Protein AF-A0A973PR68-F1 (afdb_monomer)

Structure (mmCIF, N/CA/C/O backbone):
data_AF-A0A973PR68-F1
#
_entry.id   AF-A0A973PR68-F1
#
loop_
_atom_site.group_PDB
_atom_site.id
_atom_site.type_symbol
_atom_site.label_atom_id
_atom_site.label_alt_id
_atom_site.label_comp_id
_atom_site.label_asym_id
_atom_site.label_entity_id
_atom_site.label_seq_id
_atom_site.pdbx_PDB_ins_code
_atom_site.Cartn_x
_atom_site.Cartn_y
_atom_site.Cartn_z
_atom_site.occupancy
_atom_site.B_iso_or_equiv
_atom_site.auth_seq_id
_atom_site.auth_comp_id
_atom_site.auth_asym_id
_atom_site.auth_atom_id
_atom_site.pdbx_PDB_model_num
ATOM 1 N N . SER A 1 1 ? -6.519 -3.871 -6.217 1.00 92.56 1 SER A N 1
ATOM 2 C CA . SER A 1 1 ? -5.519 -4.000 -5.143 1.00 92.56 1 SER A CA 1
ATOM 3 C C . SER A 1 1 ? -4.123 -3.699 -5.675 1.00 92.56 1 SER A C 1
ATOM 5 O O . SER A 1 1 ? -3.909 -3.669 -6.885 1.00 92.56 1 SER A O 1
ATOM 7 N N . SER A 1 2 ? -3.155 -3.553 -4.780 1.00 95.56 2 SER A N 1
ATOM 8 C CA . SER A 1 2 ? -1.713 -3.559 -5.022 1.00 95.56 2 SER A CA 1
ATOM 9 C C . SER A 1 2 ? -1.252 -4.756 -5.864 1.00 95.56 2 SER A C 1
ATOM 11 O O . SER A 1 2 ? -0.431 -4.609 -6.768 1.00 95.56 2 SER A O 1
ATOM 13 N N . THR A 1 3 ? -1.832 -5.941 -5.651 1.00 95.94 3 THR A N 1
AT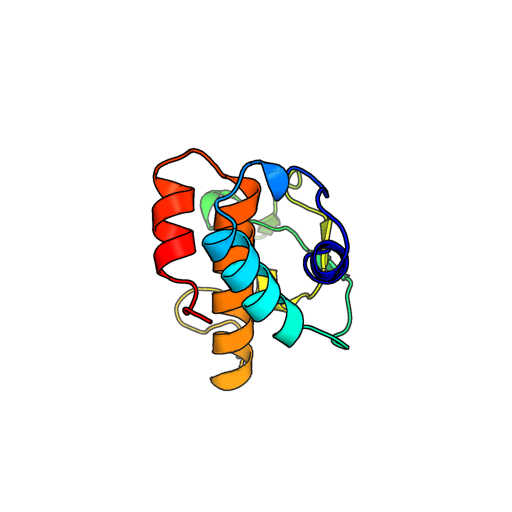OM 14 C CA . THR A 1 3 ? -1.513 -7.136 -6.446 1.00 95.94 3 THR A CA 1
ATOM 15 C C . THR A 1 3 ? -2.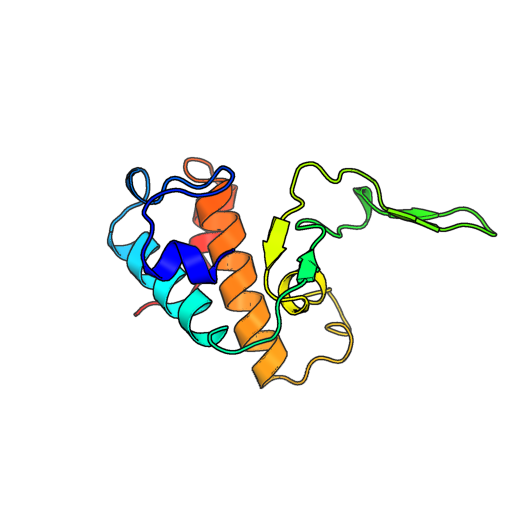040 -7.064 -7.882 1.00 95.94 3 THR A C 1
ATOM 17 O O . THR A 1 3 ? -1.440 -7.662 -8.768 1.00 95.94 3 THR A O 1
ATOM 20 N N . ASP A 1 4 ? -3.119 -6.324 -8.154 1.00 95.69 4 ASP A N 1
ATOM 21 C CA . ASP A 1 4 ? -3.606 -6.121 -9.530 1.00 95.69 4 ASP A CA 1
ATOM 22 C C . ASP A 1 4 ? -2.646 -5.222 -10.330 1.00 95.69 4 ASP A C 1
ATOM 24 O O . ASP A 1 4 ? -2.390 -5.448 -11.516 1.00 95.69 4 ASP A O 1
ATOM 28 N N . LEU A 1 5 ? -2.028 -4.246 -9.654 1.00 96.62 5 LEU A N 1
ATOM 29 C CA . LEU A 1 5 ? -1.010 -3.343 -10.210 1.00 96.62 5 LEU A CA 1
ATOM 30 C C . LEU A 1 5 ? 0.317 -4.047 -10.547 1.00 96.62 5 LEU A C 1
ATOM 32 O O . LEU A 1 5 ? 1.208 -3.451 -11.153 1.00 96.62 5 LEU A O 1
ATOM 36 N N . LEU A 1 6 ? 0.446 -5.344 -10.243 1.00 97.19 6 LEU A N 1
ATOM 37 C CA . LEU A 1 6 ? 1.515 -6.188 -10.787 1.00 97.19 6 LEU A CA 1
ATOM 38 C C . LEU A 1 6 ? 1.389 -6.400 -12.296 1.00 97.19 6 LEU A C 1
ATOM 40 O O . LEU A 1 6 ? 2.387 -6.725 -12.944 1.00 97.19 6 LEU A O 1
ATOM 44 N N . HIS A 1 7 ? 0.197 -6.195 -12.860 1.00 96.31 7 HIS A N 1
ATOM 45 C CA . HIS A 1 7 ? -0.089 -6.388 -14.282 1.00 96.31 7 HIS A CA 1
ATOM 46 C C . HIS A 1 7 ? -0.817 -5.202 -14.920 1.00 96.31 7 HIS A C 1
ATOM 48 O O . HIS A 1 7 ? -0.667 -4.992 -16.120 1.00 96.31 7 HIS A O 1
ATOM 54 N N . ALA A 1 8 ? -1.548 -4.408 -14.140 1.00 97.06 8 ALA A N 1
ATOM 55 C CA . ALA A 1 8 ? -2.157 -3.166 -14.602 1.00 97.06 8 ALA A CA 1
ATOM 56 C C . ALA A 1 8 ? -1.172 -1.986 -14.543 1.00 97.06 8 ALA A C 1
ATOM 58 O O . ALA A 1 8 ? -0.189 -2.022 -13.803 1.00 97.06 8 ALA A O 1
ATOM 59 N N . GLU A 1 9 ? -1.431 -0.941 -15.327 1.00 96.19 9 GLU A N 1
ATOM 60 C CA . GLU A 1 9 ? -0.706 0.339 -15.248 1.00 96.19 9 GLU A CA 1
ATOM 61 C C . GLU A 1 9 ? -1.444 1.365 -14.382 1.00 96.19 9 GLU A C 1
ATOM 63 O O . GLU A 1 9 ? -0.813 2.233 -13.791 1.00 96.19 9 GLU A O 1
ATOM 68 N N . THR A 1 10 ? -2.764 1.232 -14.249 1.00 96.31 10 THR A N 1
ATOM 69 C CA . THR A 1 10 ? -3.611 2.143 -13.476 1.00 96.31 10 THR A CA 1
ATOM 70 C C . THR A 1 10 ? -4.550 1.375 -12.547 1.00 96.31 10 THR A C 1
ATOM 72 O O . THR A 1 10 ? -4.890 0.215 -12.798 1.00 96.31 10 THR A O 1
ATOM 75 N N . GLY A 1 11 ? -4.978 2.015 -11.459 1.00 91.50 11 GLY A N 1
ATOM 76 C CA . GLY A 1 11 ? -5.941 1.443 -10.516 1.00 91.50 11 GLY A CA 1
ATOM 77 C C . GLY A 1 11 ? -6.234 2.377 -9.344 1.00 91.50 11 GLY A C 1
ATOM 78 O O . GLY A 1 11 ? -5.329 3.010 -8.814 1.00 91.50 11 GLY A O 1
ATOM 79 N N . THR A 1 12 ? -7.497 2.468 -8.921 1.00 83.56 12 THR A N 1
ATOM 80 C CA . THR A 1 12 ? -7.947 3.462 -7.926 1.00 83.56 12 THR A CA 1
ATOM 81 C C . THR A 1 12 ? -7.555 4.885 -8.364 1.00 83.56 12 THR A C 1
ATOM 83 O O . THR A 1 12 ? -8.134 5.384 -9.326 1.00 83.56 12 THR A O 1
ATOM 86 N N . ARG A 1 13 ? -6.566 5.519 -7.715 1.00 89.12 13 ARG A N 1
ATOM 87 C CA . ARG A 1 13 ? -5.987 6.826 -8.088 1.00 89.12 13 ARG A CA 1
ATOM 88 C C . ARG A 1 13 ? -4.534 6.722 -8.576 1.00 89.12 13 ARG A C 1
ATOM 90 O O . ARG A 1 13 ? -3.913 7.736 -8.857 1.00 89.12 13 ARG A O 1
ATOM 97 N N . ILE A 1 14 ? -3.997 5.507 -8.670 1.00 95.56 14 ILE A N 1
ATOM 98 C CA . ILE A 1 14 ? -2.623 5.246 -9.095 1.00 95.56 14 ILE A CA 1
ATOM 99 C C . ILE A 1 14 ? -2.544 5.250 -10.622 1.00 95.56 14 ILE A C 1
ATOM 101 O O . ILE A 1 14 ? -3.311 4.549 -11.292 1.00 95.56 14 ILE A O 1
ATOM 105 N N . ASP A 1 15 ? -1.552 5.971 -11.141 1.00 96.81 15 ASP A N 1
ATOM 106 C CA . ASP A 1 15 ? -1.064 5.885 -12.516 1.00 96.81 15 ASP A CA 1
ATOM 107 C C . ASP A 1 15 ? 0.443 5.588 -12.510 1.00 96.81 15 ASP A C 1
ATOM 109 O O . ASP A 1 15 ? 1.279 6.471 -12.314 1.00 96.81 15 ASP A O 1
ATOM 113 N N . LEU A 1 16 ? 0.808 4.321 -12.729 1.00 97.62 16 LEU A N 1
ATOM 114 C CA . LEU A 1 16 ? 2.209 3.900 -12.793 1.00 97.62 16 LEU A CA 1
ATOM 115 C C . LEU A 1 16 ? 2.924 4.450 -14.033 1.00 97.62 16 LEU A C 1
ATOM 117 O O . LEU A 1 16 ? 4.151 4.503 -14.037 1.00 97.62 16 LEU A O 1
ATOM 121 N N . GLY A 1 17 ? 2.189 4.866 -15.070 1.00 97.12 17 GLY A N 1
ATOM 122 C CA . GLY A 1 17 ? 2.756 5.502 -16.259 1.00 97.12 17 GLY A CA 1
ATOM 123 C C . GLY A 1 17 ? 3.327 6.895 -15.981 1.00 97.12 17 GLY A C 1
ATOM 124 O O . GLY A 1 17 ? 4.205 7.351 -16.714 1.00 97.12 17 GLY A O 1
ATOM 125 N N . ALA A 1 18 ? 2.882 7.548 -14.903 1.00 96.75 18 ALA A N 1
ATOM 126 C CA . ALA A 1 18 ? 3.410 8.832 -14.448 1.00 96.75 18 ALA A CA 1
ATOM 127 C C . ALA A 1 18 ? 4.714 8.698 -13.635 1.00 96.75 18 ALA A C 1
ATOM 129 O O . ALA A 1 18 ? 5.455 9.672 -13.478 1.00 96.75 18 ALA A O 1
ATOM 130 N N . MET A 1 19 ? 5.015 7.498 -13.127 1.00 97.62 19 MET A N 1
ATOM 131 C CA . MET A 1 19 ? 6.185 7.229 -12.291 1.00 97.62 19 MET A CA 1
ATOM 132 C C . MET A 1 19 ? 7.440 6.889 -13.123 1.00 97.62 19 MET A C 1
ATOM 134 O O . MET A 1 19 ? 7.347 6.278 -14.190 1.00 97.62 19 MET A O 1
ATOM 138 N N . PRO A 1 20 ? 8.656 7.183 -12.623 1.00 96.94 20 PRO A N 1
ATOM 139 C CA . PRO A 1 20 ? 9.902 6.692 -13.191 1.00 96.94 20 PRO A CA 1
ATOM 140 C C . PRO A 1 20 ? 9.903 5.159 -13.269 1.00 96.94 20 PRO A C 1
ATOM 142 O O . PRO A 1 20 ? 9.531 4.512 -12.284 1.00 96.94 20 PRO A O 1
ATOM 145 N N . PRO A 1 21 ? 10.404 4.551 -14.363 1.00 97.62 21 PRO A N 1
ATOM 146 C CA . PRO A 1 21 ? 10.397 3.095 -14.530 1.00 97.62 21 PRO A CA 1
ATOM 147 C C . PRO A 1 21 ? 11.053 2.327 -13.376 1.00 97.62 21 PRO A C 1
ATOM 149 O O . PRO A 1 21 ? 10.592 1.254 -12.994 1.00 97.62 21 PRO A O 1
ATOM 152 N N . GLU A 1 22 ? 12.109 2.891 -12.785 1.00 97.38 22 GLU A N 1
ATOM 153 C CA . GLU A 1 22 ? 12.758 2.317 -11.605 1.00 97.38 22 GLU A CA 1
ATOM 154 C C . GLU A 1 22 ? 11.825 2.310 -10.384 1.00 97.38 22 GLU A C 1
ATOM 156 O O . GLU A 1 22 ? 11.734 1.306 -9.680 1.00 97.38 22 GLU A O 1
ATOM 161 N N . GLY A 1 23 ? 11.094 3.404 -10.153 1.00 97.75 23 GLY A N 1
ATOM 162 C CA . GLY A 1 23 ? 10.126 3.499 -9.063 1.00 97.75 23 GLY A CA 1
ATOM 163 C C . GLY A 1 23 ? 9.005 2.474 -9.213 1.00 97.75 23 GLY A C 1
ATOM 164 O O . GLY A 1 23 ? 8.690 1.760 -8.264 1.00 97.75 23 GLY A O 1
ATOM 165 N N . VAL A 1 24 ? 8.491 2.308 -10.436 1.00 98.38 24 VAL A N 1
ATOM 166 C CA . VAL A 1 24 ? 7.498 1.271 -10.757 1.00 98.38 24 VAL A CA 1
ATOM 167 C C . VAL A 1 24 ? 8.037 -0.127 -10.459 1.00 98.38 24 VAL A C 1
ATOM 169 O O . VAL A 1 24 ? 7.332 -0.943 -9.863 1.00 98.38 24 VAL A O 1
ATOM 172 N N . ALA A 1 25 ? 9.284 -0.419 -10.842 1.00 98.50 25 ALA A N 1
ATOM 173 C CA . ALA A 1 25 ? 9.904 -1.716 -10.581 1.00 98.50 25 ALA A CA 1
ATOM 174 C C . ALA A 1 25 ? 10.002 -2.007 -9.074 1.00 98.50 25 ALA A C 1
ATOM 176 O O . ALA A 1 25 ? 9.648 -3.105 -8.641 1.00 98.50 25 ALA A O 1
ATOM 177 N N . ARG A 1 26 ? 10.403 -1.012 -8.272 1.00 98.44 26 ARG A N 1
ATOM 178 C CA . ARG A 1 26 ? 10.449 -1.110 -6.804 1.00 98.44 26 ARG A CA 1
ATOM 179 C C . ARG A 1 26 ? 9.067 -1.356 -6.201 1.00 98.44 26 ARG A C 1
ATOM 181 O O . ARG A 1 26 ? 8.912 -2.291 -5.415 1.00 98.44 26 ARG A O 1
ATOM 188 N N . CYS A 1 27 ? 8.051 -0.590 -6.607 1.00 98.44 27 CYS A N 1
ATOM 189 C CA . CYS A 1 27 ? 6.685 -0.776 -6.113 1.00 98.44 27 CYS A CA 1
ATOM 190 C C . CYS A 1 27 ? 6.143 -2.172 -6.449 1.00 98.44 27 CYS A C 1
ATOM 192 O O . CYS A 1 27 ? 5.661 -2.880 -5.564 1.00 98.44 27 CYS A O 1
ATOM 194 N N . ARG A 1 28 ? 6.309 -2.633 -7.698 1.00 98.56 28 ARG A N 1
ATOM 195 C CA . ARG A 1 28 ? 5.886 -3.985 -8.101 1.00 98.56 28 ARG A CA 1
ATOM 196 C C . ARG A 1 28 ? 6.634 -5.077 -7.338 1.00 98.56 28 ARG A C 1
ATOM 198 O O . ARG A 1 28 ? 6.015 -6.061 -6.942 1.00 98.56 28 ARG A O 1
ATOM 205 N N . ALA A 1 29 ? 7.933 -4.914 -7.090 1.00 98.62 29 ALA A N 1
ATOM 206 C CA . ALA A 1 29 ? 8.703 -5.870 -6.296 1.00 98.62 29 ALA A CA 1
ATOM 207 C C . ALA A 1 29 ? 8.212 -5.950 -4.840 1.00 98.62 29 ALA A C 1
ATOM 209 O O . ALA A 1 29 ? 8.126 -7.046 -4.281 1.00 98.62 29 ALA A O 1
ATOM 210 N N . ALA A 1 30 ? 7.839 -4.817 -4.235 1.00 98.50 30 ALA A N 1
ATOM 211 C CA . ALA A 1 30 ? 7.239 -4.788 -2.905 1.00 98.50 30 ALA A CA 1
ATOM 212 C C . ALA A 1 30 ? 5.872 -5.495 -2.881 1.00 98.50 30 ALA A C 1
ATOM 214 O O . ALA A 1 30 ? 5.666 -6.402 -2.071 1.00 98.50 30 ALA A O 1
ATOM 215 N N . TRP A 1 31 ? 4.971 -5.156 -3.807 1.00 98.31 31 TRP A N 1
ATOM 216 C CA . TRP A 1 31 ? 3.628 -5.745 -3.878 1.00 98.31 31 TRP A CA 1
ATOM 217 C C . TRP A 1 31 ? 3.629 -7.228 -4.258 1.00 98.31 31 TRP A C 1
ATOM 219 O O . TRP A 1 31 ? 2.770 -7.978 -3.798 1.00 98.31 31 TRP A O 1
ATOM 229 N N . ALA A 1 32 ? 4.619 -7.712 -5.016 1.00 98.31 32 ALA A N 1
ATOM 230 C CA . ALA A 1 32 ? 4.704 -9.130 -5.376 1.00 98.31 32 ALA A CA 1
ATOM 231 C C . ALA A 1 32 ? 4.797 -10.040 -4.137 1.00 98.31 32 ALA A C 1
ATOM 233 O O . ALA A 1 32 ? 4.311 -11.173 -4.160 1.00 98.31 32 ALA A O 1
ATOM 234 N N . ARG A 1 33 ? 5.353 -9.529 -3.028 1.00 97.88 33 ARG A N 1
ATOM 235 C CA . ARG A 1 33 ? 5.485 -10.234 -1.738 1.00 97.88 33 ARG A CA 1
ATOM 236 C C . ARG A 1 33 ? 4.144 -10.419 -1.007 1.00 97.88 33 ARG A C 1
ATOM 238 O O . ARG A 1 33 ? 4.083 -11.165 -0.026 1.00 97.88 33 ARG A O 1
ATOM 245 N N . LEU A 1 34 ? 3.078 -9.770 -1.479 1.00 97.19 34 LEU A N 1
ATOM 246 C CA . LEU A 1 34 ? 1.703 -9.944 -1.003 1.00 97.19 34 LEU A CA 1
ATOM 247 C C . LEU A 1 34 ? 0.934 -11.045 -1.755 1.00 97.19 34 LEU A C 1
ATOM 249 O O . LEU A 1 34 ? -0.160 -11.420 -1.335 1.00 97.19 34 LEU A O 1
ATOM 253 N N . SER A 1 35 ? 1.494 -11.592 -2.838 1.00 95.12 35 SER A N 1
ATOM 254 C CA . SER A 1 35 ? 0.819 -12.587 -3.680 1.00 95.12 35 SER A CA 1
ATOM 255 C C . SER A 1 35 ? 0.333 -13.797 -2.879 1.00 95.12 35 SER A C 1
ATOM 257 O O . SER A 1 35 ? 1.071 -14.380 -2.086 1.00 95.12 35 SER A O 1
ATOM 259 N N . GLY A 1 36 ? -0.918 -14.198 -3.111 1.00 94.12 36 GLY A N 1
ATOM 260 C CA . GLY A 1 36 ? -1.534 -15.349 -2.448 1.00 94.12 36 GLY A CA 1
ATOM 261 C C . GLY A 1 36 ? -2.051 -15.084 -1.029 1.00 94.12 36 GLY A C 1
ATOM 262 O O . GLY A 1 36 ? -2.659 -15.981 -0.443 1.00 94.12 36 GLY A O 1
ATOM 263 N N . ARG A 1 37 ? -1.864 -13.878 -0.472 1.00 95.31 37 ARG A N 1
ATOM 264 C CA . ARG A 1 37 ? -2.520 -13.478 0.783 1.00 95.31 37 ARG A CA 1
ATOM 265 C C . ARG A 1 37 ? -4.017 -13.255 0.557 1.00 95.31 37 ARG A C 1
ATOM 267 O O . ARG A 1 37 ? -4.460 -12.921 -0.541 1.00 95.31 37 ARG A O 1
ATOM 274 N N . ARG A 1 38 ? -4.813 -13.452 1.612 1.00 96.00 38 ARG A N 1
ATOM 275 C CA . ARG A 1 38 ? -6.251 -13.150 1.590 1.00 96.00 38 ARG A CA 1
ATOM 276 C C . ARG A 1 38 ? -6.448 -11.643 1.434 1.00 96.00 38 ARG A C 1
ATOM 278 O O . ARG A 1 38 ? -5.771 -10.875 2.109 1.00 96.00 38 ARG A O 1
ATOM 285 N N . THR A 1 39 ? -7.423 -11.255 0.619 1.00 96.75 39 THR A N 1
ATOM 286 C CA . THR A 1 39 ? -7.853 -9.864 0.477 1.00 96.75 39 THR A CA 1
ATOM 287 C C . THR A 1 39 ? -9.159 -9.592 1.226 1.00 96.75 39 THR A C 1
ATOM 289 O O . THR A 1 39 ? -9.983 -10.489 1.434 1.00 96.75 39 THR A O 1
ATOM 292 N N . CYS A 1 40 ? -9.342 -8.346 1.649 1.00 97.50 40 CYS A N 1
ATOM 293 C CA . CYS A 1 40 ? -10.564 -7.793 2.221 1.00 97.50 40 CYS A CA 1
ATOM 294 C C . CYS A 1 40 ? -10.675 -6.308 1.855 1.00 97.50 40 CYS A C 1
ATOM 296 O O . CYS A 1 40 ? -9.821 -5.775 1.155 1.00 97.50 40 CYS A O 1
ATOM 298 N N . VAL A 1 41 ? -11.733 -5.639 2.310 1.00 96.88 41 VAL A N 1
ATOM 299 C CA . VAL A 1 41 ? -11.762 -4.172 2.279 1.00 96.88 41 VAL A CA 1
ATOM 300 C C . VAL A 1 41 ? -10.768 -3.656 3.320 1.00 96.88 41 VAL A C 1
ATOM 302 O O . VAL A 1 41 ? -10.800 -4.123 4.459 1.00 96.88 41 VAL A O 1
ATOM 305 N N . VAL A 1 42 ? -9.908 -2.729 2.912 1.00 96.12 42 VAL A N 1
ATOM 306 C CA . VAL A 1 42 ? -9.000 -1.960 3.772 1.00 96.12 42 VAL A CA 1
ATOM 307 C C . VAL A 1 42 ? -9.454 -0.501 3.823 1.00 96.12 42 VAL A C 1
ATOM 309 O O . VAL A 1 42 ? -10.089 -0.019 2.881 1.00 96.12 42 VAL A O 1
ATOM 312 N N . HIS A 1 43 ? -9.148 0.191 4.917 1.00 95.62 43 HIS A N 1
ATOM 313 C CA . HIS A 1 43 ? -9.351 1.629 5.058 1.00 95.62 43 HIS A CA 1
ATOM 314 C C . HIS A 1 43 ? -8.406 2.409 4.147 1.00 95.62 43 HIS A C 1
ATOM 316 O O . HIS A 1 43 ? -8.844 3.333 3.473 1.00 95.62 43 HIS A O 1
ATOM 322 N N . GLY A 1 44 ? -7.125 2.025 4.117 1.00 93.19 44 GLY A N 1
ATOM 323 C CA . GLY A 1 44 ? -6.092 2.643 3.280 1.00 93.19 44 GLY A CA 1
ATOM 324 C C . GLY A 1 44 ? -5.349 3.819 3.925 1.00 93.19 44 GLY A C 1
ATOM 325 O O . GLY A 1 44 ? -4.295 4.194 3.426 1.00 93.19 44 GLY A O 1
ATOM 326 N N . ASP A 1 45 ? -5.853 4.350 5.043 1.00 92.25 45 ASP A N 1
ATOM 327 C CA . ASP A 1 45 ? -5.206 5.417 5.835 1.00 92.25 45 ASP A CA 1
ATOM 328 C C . ASP A 1 45 ? -5.682 5.449 7.314 1.00 92.25 45 ASP A C 1
ATOM 330 O O . ASP A 1 45 ? -6.328 6.404 7.766 1.00 92.25 45 ASP A O 1
ATOM 334 N N . PRO A 1 46 ? -5.457 4.378 8.101 1.00 91.44 46 PRO A N 1
ATOM 335 C CA . PRO A 1 46 ? -5.901 4.306 9.494 1.00 91.44 46 PRO A CA 1
ATOM 336 C C . PRO A 1 46 ? -4.974 5.093 10.445 1.00 91.44 46 PRO A C 1
ATOM 338 O O . PRO A 1 46 ? -4.344 4.530 11.343 1.00 91.44 46 PRO A O 1
ATOM 341 N N . ASN A 1 47 ? -4.887 6.414 10.272 1.00 89.69 47 ASN A N 1
ATOM 342 C CA . ASN A 1 47 ? -4.091 7.302 11.125 1.00 89.69 47 ASN A CA 1
ATOM 343 C C . ASN A 1 47 ? -4.916 7.909 12.290 1.00 89.69 47 ASN A C 1
ATOM 345 O O . ASN A 1 47 ? -6.149 7.930 12.242 1.00 89.69 47 ASN A O 1
ATOM 349 N N . PRO A 1 48 ? -4.275 8.459 13.346 1.00 91.56 48 PRO A N 1
ATOM 350 C CA . PRO A 1 48 ? -4.991 9.029 14.494 1.00 91.56 48 PRO A CA 1
ATOM 351 C C . PRO A 1 48 ? -5.988 10.151 14.159 1.00 91.56 48 PRO A C 1
ATOM 353 O O . PRO A 1 48 ? -6.944 10.350 14.904 1.00 91.56 48 PRO A O 1
ATOM 356 N N . GLY A 1 49 ? -5.795 10.888 13.061 1.00 93.88 49 GLY A N 1
ATOM 357 C CA . GLY A 1 49 ? -6.733 11.911 12.583 1.00 93.88 49 GLY A CA 1
ATOM 358 C C . GLY A 1 49 ? -8.053 11.333 12.060 1.00 93.88 49 GLY A C 1
ATOM 359 O O . GLY A 1 49 ? -9.098 11.990 12.168 1.00 93.88 49 GLY A O 1
ATOM 360 N N . ASN A 1 50 ? -8.015 10.086 11.589 1.00 96.00 50 ASN A N 1
ATOM 361 C CA . ASN A 1 50 ? -9.161 9.338 11.073 1.00 96.00 50 ASN A CA 1
ATOM 362 C C . ASN A 1 50 ? -9.866 8.505 12.153 1.00 96.00 50 ASN A C 1
ATOM 364 O O . ASN A 1 50 ? -10.959 7.987 11.929 1.00 96.00 50 ASN A O 1
ATOM 368 N N . VAL A 1 51 ? -9.314 8.447 13.369 1.00 94.75 51 VAL A N 1
ATOM 369 C CA . VAL A 1 51 ? -9.933 7.779 14.519 1.00 94.75 51 VAL A CA 1
ATOM 370 C C . VAL A 1 51 ? -10.575 8.809 15.449 1.00 94.75 51 VAL A C 1
ATOM 372 O O . VAL A 1 51 ? -9.915 9.677 16.018 1.00 94.75 51 VAL A O 1
ATOM 375 N N . ARG A 1 52 ? -11.890 8.707 15.652 1.00 96.44 52 ARG A N 1
ATOM 376 C CA . ARG A 1 52 ? -12.646 9.542 16.597 1.00 96.44 52 ARG A CA 1
ATOM 377 C C . ARG A 1 52 ? -13.019 8.721 17.815 1.00 96.44 52 ARG A C 1
ATOM 379 O O . ARG A 1 52 ? -13.633 7.669 17.684 1.00 96.44 52 ARG A O 1
ATOM 386 N N . MET A 1 53 ? -12.654 9.214 18.993 1.00 96.44 53 MET A N 1
ATOM 387 C CA . MET A 1 53 ? -12.883 8.522 20.258 1.00 96.44 53 MET A CA 1
ATOM 388 C C . MET A 1 53 ? -13.680 9.409 21.215 1.00 96.44 53 MET A C 1
ATOM 390 O O . MET A 1 53 ? -13.333 10.572 21.430 1.00 96.44 53 MET A O 1
ATOM 394 N N . THR A 1 54 ? -14.724 8.846 21.814 1.00 95.19 54 THR A N 1
ATOM 395 C CA . THR A 1 54 ? -15.355 9.344 23.045 1.00 95.19 54 THR A CA 1
ATOM 396 C C . THR A 1 54 ? -15.022 8.385 24.192 1.00 95.19 54 THR A C 1
ATOM 398 O O . THR A 1 54 ? -14.263 7.432 24.018 1.00 95.19 54 THR A O 1
ATOM 401 N N . GLY A 1 55 ? -15.571 8.618 25.390 1.00 95.88 55 GLY A N 1
ATOM 402 C CA . GLY A 1 55 ? -15.378 7.698 26.519 1.00 95.88 55 GLY A CA 1
ATOM 403 C C . GLY A 1 55 ? -15.996 6.308 26.310 1.00 95.88 55 GLY A C 1
ATOM 404 O O . GLY A 1 55 ? -15.622 5.370 27.007 1.00 95.88 55 GLY A O 1
ATOM 405 N N . ASP A 1 56 ? -16.932 6.176 25.371 1.00 96.25 56 ASP A N 1
ATOM 406 C CA . ASP A 1 56 ? -17.762 4.990 25.156 1.00 96.25 56 ASP A CA 1
ATOM 407 C C . ASP A 1 56 ? -17.828 4.519 23.693 1.00 96.25 56 ASP A C 1
ATOM 409 O O . ASP A 1 56 ? -18.368 3.445 23.425 1.00 96.25 56 ASP A O 1
ATOM 413 N N . GLN A 1 57 ? -17.293 5.289 22.741 1.00 96.56 57 GLN A N 1
ATOM 414 C CA . GLN A 1 57 ? -17.398 5.000 21.311 1.00 96.56 57 GLN A CA 1
ATOM 415 C C . GLN A 1 57 ? -16.086 5.265 20.576 1.00 96.56 57 GLN A C 1
ATOM 417 O O . GLN A 1 57 ? -15.323 6.172 20.908 1.00 96.56 57 GLN A O 1
ATOM 422 N N . VAL A 1 58 ? -15.861 4.474 19.529 1.00 96.00 58 VAL A N 1
ATOM 423 C CA . VAL A 1 58 ? -14.783 4.665 18.558 1.00 96.00 58 VAL A CA 1
ATOM 424 C C . VAL A 1 58 ? -15.398 4.630 17.164 1.00 96.00 58 VAL A C 1
ATOM 426 O O . VAL A 1 58 ? -16.188 3.736 16.861 1.00 96.00 58 VAL A O 1
ATOM 429 N N . ALA A 1 59 ? -15.040 5.596 16.325 1.00 95.75 59 ALA A N 1
ATOM 430 C CA . ALA A 1 59 ? -15.441 5.658 14.928 1.00 95.75 59 ALA A CA 1
ATOM 431 C C . ALA A 1 59 ? -14.219 5.868 14.033 1.00 95.75 59 ALA A C 1
ATOM 433 O O . ALA A 1 59 ? -13.321 6.640 14.372 1.00 95.75 59 ALA A O 1
ATOM 434 N N . LEU A 1 60 ? -14.223 5.196 12.885 1.00 96.00 60 LEU A N 1
ATOM 435 C CA . LEU A 1 60 ? -13.255 5.381 11.812 1.00 96.00 60 LEU A CA 1
ATOM 436 C C . LEU A 1 60 ? -13.934 6.178 10.693 1.00 96.00 60 LEU A C 1
ATOM 438 O O . LEU A 1 60 ? -15.025 5.808 10.243 1.00 96.00 60 LEU A O 1
ATOM 442 N N . ILE A 1 61 ? -13.332 7.297 10.310 1.00 97.44 61 ILE A N 1
ATOM 443 C CA . ILE A 1 61 ? -13.836 8.221 9.287 1.00 97.44 61 ILE A CA 1
ATOM 444 C C . ILE A 1 61 ? -12.863 8.283 8.111 1.00 97.44 61 ILE A C 1
ATOM 446 O O . ILE A 1 61 ? -11.743 7.821 8.243 1.00 97.44 61 ILE A O 1
ATOM 450 N N . ASP A 1 62 ? -13.278 8.944 7.029 1.00 96.50 62 ASP A N 1
ATOM 451 C CA . ASP A 1 62 ? -12.438 9.196 5.848 1.00 96.50 62 ASP A CA 1
ATOM 452 C C . ASP A 1 62 ? -12.120 7.937 5.024 1.00 96.50 62 ASP A C 1
ATOM 454 O O . ASP A 1 62 ? -10.985 7.521 4.835 1.00 96.50 62 ASP A O 1
ATOM 458 N N . TRP A 1 63 ? -13.186 7.297 4.537 1.00 95.50 63 TRP A N 1
ATOM 459 C CA . TRP A 1 63 ? -13.124 6.051 3.764 1.00 95.50 63 TRP A CA 1
ATOM 460 C C . TRP A 1 63 ? -12.868 6.264 2.260 1.00 95.50 63 TRP A C 1
ATOM 462 O O . TRP A 1 63 ? -13.115 5.354 1.466 1.00 95.50 63 TRP A O 1
ATOM 472 N N . ASP A 1 64 ? -12.449 7.448 1.822 1.00 93.12 64 ASP A N 1
ATOM 473 C CA . ASP A 1 64 ? -12.233 7.739 0.398 1.00 93.12 64 ASP A CA 1
ATOM 474 C C . ASP A 1 64 ? -10.980 7.049 -0.180 1.00 93.12 64 ASP A C 1
ATOM 476 O O . ASP A 1 64 ? -10.928 6.791 -1.384 1.00 93.12 64 ASP A O 1
ATOM 480 N N . GLU A 1 65 ? -10.046 6.640 0.682 1.00 92.38 65 GLU A N 1
ATOM 481 C CA . GLU A 1 65 ? -8.890 5.789 0.357 1.00 92.38 65 GLU A CA 1
ATOM 482 C C . GLU A 1 65 ? -9.194 4.282 0.340 1.00 92.38 65 GLU A C 1
ATOM 484 O O . GLU A 1 65 ? -8.338 3.454 -0.008 1.00 92.38 65 GLU A O 1
ATOM 489 N N . SER A 1 66 ? -10.416 3.895 0.708 1.00 94.56 66 SER A N 1
ATOM 490 C CA . SER A 1 66 ? -10.755 2.489 0.903 1.00 94.56 66 SER A CA 1
ATOM 491 C C . SER A 1 66 ? -10.792 1.698 -0.403 1.00 94.56 66 SER A C 1
ATOM 493 O O . SER A 1 66 ? -11.270 2.149 -1.446 1.00 94.56 66 SER A O 1
ATOM 495 N N . HIS A 1 67 ? -10.278 0.471 -0.355 1.00 94.75 67 HIS A N 1
ATOM 496 C CA . HIS A 1 67 ? -10.223 -0.424 -1.509 1.00 94.75 67 HIS A CA 1
ATOM 497 C C . HIS A 1 67 ? -10.097 -1.886 -1.066 1.00 94.75 67 HIS A C 1
ATOM 499 O O . HIS A 1 67 ? -9.997 -2.189 0.120 1.00 94.75 67 HIS A O 1
ATOM 505 N N . VAL A 1 68 ? -10.153 -2.826 -2.015 1.00 96.00 68 VAL A N 1
ATOM 506 C CA . VAL A 1 68 ? -9.901 -4.246 -1.728 1.00 96.00 68 VAL A CA 1
ATOM 507 C C . VAL A 1 68 ? -8.405 -4.522 -1.826 1.00 96.00 68 VAL A C 1
ATOM 509 O O . VAL A 1 68 ? -7.827 -4.326 -2.898 1.00 96.00 68 VAL A O 1
ATOM 512 N N . ASP A 1 69 ? -7.803 -5.004 -0.737 1.00 96.38 69 ASP A N 1
ATOM 513 C CA . ASP A 1 69 ? -6.387 -5.381 -0.650 1.00 96.38 69 ASP A CA 1
ATOM 514 C C . ASP A 1 69 ? -6.094 -6.326 0.532 1.00 96.38 69 ASP A C 1
ATOM 516 O O . ASP A 1 69 ? -7.007 -6.853 1.166 1.00 96.38 69 ASP A O 1
ATOM 520 N N . VAL A 1 70 ? -4.819 -6.598 0.810 1.00 96.75 70 VAL A N 1
ATOM 521 C CA . VAL A 1 70 ? -4.367 -7.385 1.961 1.00 96.75 70 VAL A CA 1
ATOM 522 C C . VAL A 1 70 ? -4.553 -6.585 3.261 1.00 96.75 70 VAL A C 1
ATOM 524 O O . VAL A 1 70 ? -4.076 -5.453 3.334 1.00 96.75 70 VAL A O 1
ATOM 527 N N . PRO A 1 71 ? -5.162 -7.171 4.317 1.00 95.88 71 PRO A N 1
ATOM 528 C CA . PRO A 1 71 ? -5.436 -6.474 5.581 1.00 95.88 71 PRO A CA 1
ATOM 529 C C . PRO A 1 71 ? -4.186 -5.912 6.257 1.00 95.88 71 PRO A C 1
ATOM 531 O O . PRO A 1 71 ? -4.265 -4.912 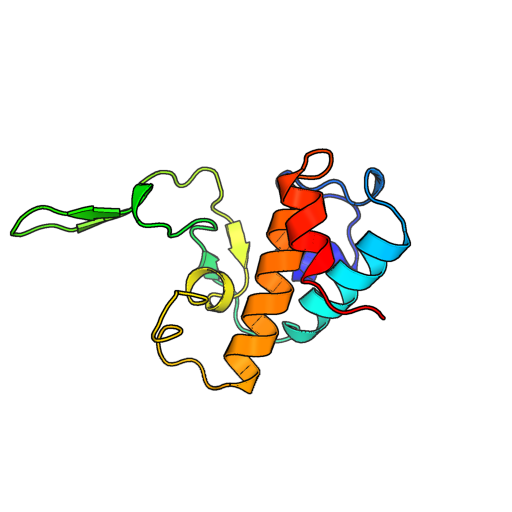6.959 1.00 95.88 71 PRO A O 1
ATOM 534 N N . ASP A 1 72 ? -3.030 -6.538 6.035 1.00 95.38 72 ASP A N 1
ATOM 535 C CA . ASP A 1 72 ? -1.759 -6.128 6.624 1.00 95.38 72 ASP A CA 1
ATOM 536 C C . ASP A 1 72 ? -1.405 -4.665 6.324 1.00 95.38 72 ASP A C 1
ATOM 538 O O . ASP A 1 72 ? -0.707 -4.053 7.125 1.00 95.38 72 ASP A O 1
ATOM 542 N N . LEU A 1 73 ? -1.899 -4.098 5.214 1.00 94.69 73 LEU A N 1
ATOM 543 C CA . LEU A 1 73 ? -1.677 -2.694 4.853 1.00 94.69 73 LEU A CA 1
ATOM 544 C C . LEU A 1 73 ? -2.302 -1.711 5.859 1.00 94.69 73 LEU A C 1
ATOM 546 O O . LEU A 1 73 ? -1.705 -0.671 6.110 1.00 94.69 73 LEU A O 1
ATOM 550 N N . ASP A 1 74 ? -3.423 -2.060 6.499 1.00 94.88 74 ASP A N 1
ATOM 551 C CA . ASP A 1 74 ? -4.012 -1.263 7.592 1.00 94.88 74 ASP A CA 1
ATOM 552 C C . ASP A 1 74 ? -3.360 -1.552 8.958 1.00 94.88 74 ASP A C 1
ATOM 554 O O . ASP A 1 74 ? -3.625 -0.871 9.950 1.00 94.88 74 ASP A O 1
ATOM 558 N N . LEU A 1 75 ? -2.536 -2.599 9.040 1.00 92.94 75 LEU A N 1
ATOM 559 C CA . LEU A 1 75 ? -1.965 -3.112 10.287 1.00 92.94 75 LEU A CA 1
ATOM 560 C C . LEU A 1 75 ? -0.484 -2.754 10.468 1.00 92.94 75 LEU A C 1
ATOM 562 O O . LEU A 1 75 ? 0.095 -3.088 11.504 1.00 92.94 75 LEU A O 1
ATOM 566 N N . VAL A 1 76 ? 0.120 -2.026 9.518 1.00 90.94 76 VAL A N 1
ATOM 567 C CA . VAL A 1 76 ? 1.451 -1.399 9.659 1.00 90.94 76 VAL A 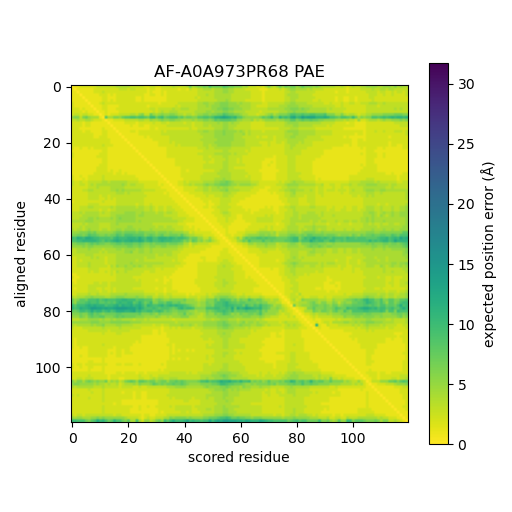CA 1
ATOM 568 C C . VAL A 1 76 ? 1.369 -0.187 10.595 1.00 90.94 76 VAL A C 1
ATOM 570 O O . VAL A 1 76 ? 1.658 0.951 10.234 1.00 90.94 76 VAL A O 1
ATOM 573 N N . LEU A 1 77 ? 0.916 -0.428 11.820 1.00 82.81 77 LEU A N 1
ATOM 574 C CA . LEU A 1 77 ? 0.734 0.597 12.835 1.00 82.81 77 LEU A CA 1
ATOM 575 C C . LEU A 1 77 ? 2.043 0.840 13.597 1.00 82.81 77 LEU A C 1
ATOM 577 O O . LEU A 1 77 ? 2.836 -0.093 13.7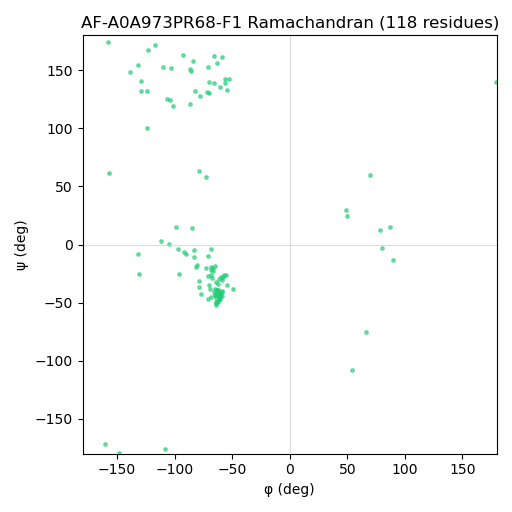80 1.00 82.81 77 LEU A O 1
ATOM 581 N N . PRO A 1 78 ? 2.272 2.070 14.087 1.00 77.50 78 PRO A N 1
ATOM 582 C CA . PRO A 1 78 ? 3.413 2.358 14.944 1.00 77.50 78 PRO A CA 1
ATOM 583 C C . PRO A 1 78 ? 3.400 1.503 16.221 1.00 77.50 78 PRO A C 1
ATOM 585 O O . PRO A 1 78 ? 2.380 0.949 16.634 1.00 77.50 78 PRO A O 1
ATOM 588 N N . ASP A 1 79 ? 4.566 1.422 16.857 1.00 79.88 79 ASP A N 1
ATOM 589 C CA . ASP A 1 79 ? 4.827 0.732 18.123 1.00 79.88 79 ASP A CA 1
ATOM 590 C C . ASP A 1 79 ? 4.677 -0.794 18.080 1.00 79.88 79 ASP A C 1
ATOM 592 O O . ASP A 1 79 ? 5.675 -1.513 18.104 1.00 79.88 79 ASP A O 1
ATOM 596 N N . ASN A 1 80 ? 3.446 -1.308 18.054 1.00 79.12 80 ASN A N 1
ATOM 597 C CA . ASN A 1 80 ? 3.185 -2.737 18.227 1.00 79.12 80 ASN A CA 1
ATOM 598 C C . ASN A 1 80 ? 3.000 -3.506 16.913 1.00 79.12 80 ASN A C 1
ATOM 600 O O . ASN A 1 80 ? 2.815 -4.724 16.974 1.00 79.12 80 ASN A O 1
ATOM 604 N N . ALA A 1 81 ? 3.016 -2.824 15.759 1.00 82.94 81 ALA A N 1
ATOM 605 C CA . ALA A 1 81 ? 2.800 -3.411 14.434 1.00 82.94 81 ALA A CA 1
ATOM 606 C C . ALA A 1 81 ? 1.559 -4.322 14.366 1.00 82.94 81 ALA A C 1
ATOM 608 O O . ALA A 1 81 ? 1.575 -5.342 13.680 1.00 82.94 81 ALA A O 1
ATOM 609 N N . ALA A 1 82 ? 0.532 -4.035 15.177 1.00 87.75 82 ALA A N 1
ATOM 610 C CA . ALA A 1 82 ? -0.645 -4.885 15.370 1.00 87.75 82 ALA A CA 1
ATOM 611 C C . ALA A 1 82 ? -0.336 -6.374 15.672 1.00 87.75 82 ALA A C 1
ATOM 613 O O . ALA A 1 82 ? -1.162 -7.252 15.424 1.00 87.75 82 ALA A O 1
ATOM 614 N N . GLY A 1 83 ? 0.846 -6.677 16.219 1.00 90.06 83 GLY A N 1
ATOM 615 C CA . GLY A 1 83 ? 1.298 -8.043 16.488 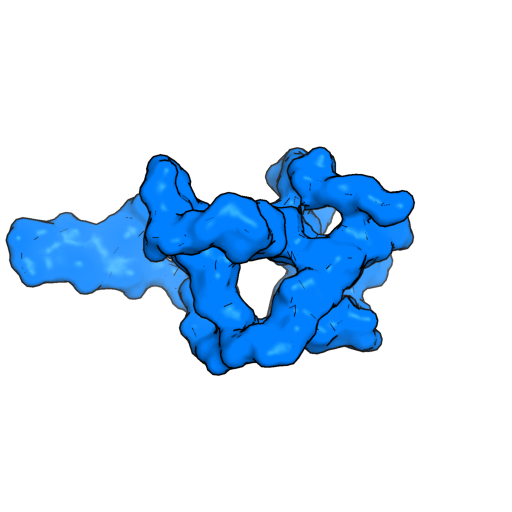1.00 90.06 83 GLY A CA 1
ATOM 616 C C . GLY A 1 83 ? 1.814 -8.814 15.267 1.00 90.06 83 GLY A C 1
ATOM 617 O O . GLY A 1 83 ? 1.992 -10.029 15.369 1.00 90.06 83 GLY A O 1
ATOM 618 N N . LEU A 1 84 ? 2.066 -8.149 14.134 1.00 92.50 84 LEU A N 1
ATOM 619 C CA . LEU A 1 84 ? 2.748 -8.748 12.986 1.00 92.50 84 LEU A CA 1
ATOM 620 C C . LEU A 1 84 ? 4.162 -9.197 13.382 1.00 92.50 84 LEU A C 1
ATOM 622 O O . LEU A 1 84 ? 4.908 -8.464 14.035 1.00 92.50 84 LEU A O 1
ATOM 626 N N . ASP A 1 85 ? 4.557 -10.400 12.958 1.00 93.94 85 ASP A N 1
ATOM 627 C CA . ASP A 1 85 ? 5.950 -10.825 13.090 1.00 93.94 85 ASP A CA 1
ATOM 628 C C . ASP A 1 85 ? 6.875 -9.959 12.216 1.00 93.94 85 ASP A C 1
ATOM 630 O O . ASP A 1 85 ? 6.434 -9.284 11.286 1.00 93.94 85 ASP A O 1
ATOM 634 N N . GLY A 1 86 ? 8.182 -9.979 12.496 1.00 91.94 86 GLY A N 1
ATOM 635 C CA . GLY A 1 86 ? 9.133 -9.101 11.810 1.00 91.94 86 GLY A CA 1
ATOM 636 C C . GLY A 1 86 ? 9.171 -9.271 10.286 1.00 91.94 86 GLY A C 1
ATOM 637 O O . GLY A 1 86 ? 9.410 -8.297 9.577 1.00 91.94 86 GLY A O 1
ATOM 638 N N . GLY A 1 87 ? 8.910 -10.474 9.766 1.00 94.81 87 GLY A N 1
ATOM 639 C CA . GLY A 1 87 ? 8.864 -10.722 8.326 1.00 94.81 87 GLY A CA 1
ATOM 640 C C . GLY A 1 87 ? 7.569 -10.216 7.694 1.00 94.81 87 GLY A C 1
ATOM 641 O O . GLY A 1 87 ? 7.601 -9.597 6.629 1.00 94.81 87 GLY A O 1
ATOM 642 N N . ALA A 1 88 ? 6.433 -10.448 8.352 1.00 94.31 88 ALA A N 1
ATOM 643 C CA . ALA A 1 88 ? 5.134 -9.943 7.926 1.00 94.31 88 ALA A CA 1
ATOM 644 C C . ALA A 1 88 ? 5.087 -8.410 7.965 1.00 94.31 88 ALA A C 1
ATOM 646 O O . ALA A 1 88 ? 4.687 -7.795 6.977 1.00 94.31 88 ALA A O 1
ATOM 647 N N . HIS A 1 89 ? 5.577 -7.807 9.049 1.00 95.00 89 HIS A N 1
ATOM 648 C CA . HIS A 1 89 ? 5.679 -6.360 9.202 1.00 95.00 89 HIS A CA 1
ATOM 649 C C . HIS A 1 89 ? 6.581 -5.740 8.131 1.00 95.00 89 HIS A C 1
ATOM 651 O O . HIS A 1 89 ? 6.197 -4.762 7.502 1.00 95.00 89 HIS A O 1
ATOM 657 N N . ASP A 1 90 ? 7.745 -6.337 7.852 1.00 95.62 90 ASP A N 1
ATOM 658 C CA . ASP A 1 90 ? 8.638 -5.856 6.795 1.00 95.62 90 ASP A CA 1
ATOM 659 C C . ASP A 1 90 ? 7.983 -5.870 5.405 1.00 95.62 90 ASP A C 1
ATOM 661 O O . ASP A 1 90 ? 8.129 -4.926 4.628 1.00 95.62 90 ASP A O 1
ATOM 665 N N . ILE A 1 91 ? 7.263 -6.946 5.075 1.00 97.19 91 ILE A N 1
ATOM 666 C CA . ILE A 1 91 ? 6.539 -7.054 3.803 1.00 97.19 91 ILE A CA 1
ATOM 667 C C . ILE A 1 91 ? 5.463 -5.973 3.717 1.00 97.19 91 ILE A C 1
ATOM 669 O O . ILE A 1 91 ? 5.394 -5.264 2.712 1.00 97.19 91 ILE A O 1
ATOM 673 N N . ALA A 1 92 ? 4.651 -5.845 4.764 1.00 96.31 92 ALA A N 1
ATOM 674 C CA . ALA A 1 92 ? 3.543 -4.908 4.806 1.00 96.31 92 ALA A CA 1
ATOM 675 C C . ALA A 1 92 ? 4.032 -3.452 4.753 1.00 96.31 92 ALA A C 1
ATOM 677 O O . ALA A 1 92 ? 3.519 -2.674 3.956 1.00 96.31 92 ALA A O 1
ATOM 678 N N . ALA A 1 93 ? 5.087 -3.103 5.496 1.00 96.06 93 ALA A N 1
ATOM 679 C CA . ALA A 1 93 ? 5.669 -1.762 5.494 1.00 96.06 93 ALA A CA 1
ATOM 680 C C . ALA A 1 93 ? 6.227 -1.363 4.120 1.00 96.06 93 ALA A C 1
ATOM 682 O O . ALA A 1 93 ? 5.999 -0.248 3.658 1.00 96.06 93 ALA A O 1
ATOM 683 N N . GLN A 1 94 ? 6.918 -2.277 3.431 1.00 98.06 94 GLN A N 1
ATOM 684 C CA . GLN A 1 94 ? 7.413 -2.023 2.075 1.00 98.06 94 GLN A CA 1
ATOM 685 C C . GLN A 1 94 ? 6.269 -1.855 1.068 1.00 98.06 94 GLN A C 1
ATOM 687 O O . GLN A 1 94 ? 6.336 -0.989 0.199 1.00 98.06 94 GLN A O 1
ATOM 692 N N . ALA A 1 95 ? 5.219 -2.670 1.182 1.00 97.75 95 ALA A N 1
ATOM 693 C CA . ALA A 1 95 ? 4.055 -2.585 0.308 1.00 97.75 95 ALA A CA 1
ATOM 694 C C . ALA A 1 95 ? 3.218 -1.316 0.554 1.00 97.75 95 ALA A C 1
ATOM 696 O O . ALA A 1 95 ? 2.763 -0.703 -0.411 1.00 97.75 95 ALA A O 1
ATOM 697 N N . SER A 1 96 ? 3.067 -0.905 1.816 1.00 96.00 96 SER A N 1
ATOM 698 C CA . SER A 1 96 ? 2.405 0.338 2.227 1.00 96.00 96 SER A CA 1
ATOM 699 C C . SER A 1 96 ? 3.168 1.565 1.716 1.00 96.00 96 SER A C 1
ATOM 701 O O . SER A 1 96 ? 2.584 2.386 1.013 1.00 96.00 96 SER A O 1
ATOM 703 N N . ALA A 1 97 ? 4.490 1.632 1.922 1.00 97.06 97 ALA A N 1
ATOM 704 C CA . ALA A 1 97 ? 5.314 2.713 1.374 1.00 97.06 97 ALA A CA 1
ATOM 705 C C . ALA A 1 97 ? 5.236 2.795 -0.160 1.00 97.06 97 ALA A C 1
ATOM 707 O O . ALA A 1 97 ? 5.145 3.883 -0.724 1.00 97.06 97 ALA A O 1
ATOM 708 N N . ALA A 1 98 ? 5.225 1.646 -0.843 1.00 97.94 98 ALA A N 1
ATOM 709 C CA . ALA A 1 98 ? 5.045 1.590 -2.290 1.00 97.94 98 ALA A CA 1
ATOM 710 C C . ALA A 1 98 ? 3.662 2.090 -2.741 1.00 97.94 98 ALA A C 1
ATOM 712 O O . ALA A 1 98 ? 3.571 2.754 -3.773 1.00 97.94 98 ALA A O 1
ATOM 713 N N . TRP A 1 99 ? 2.601 1.784 -1.986 1.00 96.81 99 TRP A N 1
ATOM 714 C CA . TRP A 1 99 ? 1.247 2.277 -2.252 1.00 96.81 99 TRP A CA 1
ATOM 715 C C . TRP A 1 99 ? 1.170 3.796 -2.125 1.00 96.81 99 TRP A C 1
ATOM 717 O O . TRP A 1 99 ? 0.754 4.463 -3.067 1.00 96.81 99 TRP A O 1
ATOM 727 N N . GLU A 1 100 ? 1.645 4.344 -1.009 1.00 95.44 100 GLU A N 1
ATOM 728 C CA . GLU A 1 100 ? 1.649 5.788 -0.753 1.00 95.44 100 GLU A CA 1
ATOM 729 C C . GLU A 1 100 ? 2.505 6.546 -1.778 1.00 95.44 100 GLU A C 1
ATOM 731 O O . GLU A 1 100 ? 2.097 7.590 -2.281 1.00 95.44 100 GLU A O 1
ATOM 736 N N . ALA A 1 101 ? 3.654 5.986 -2.169 1.00 97.25 101 ALA A N 1
ATOM 737 C CA . ALA A 1 101 ? 4.469 6.545 -3.243 1.00 97.25 101 ALA A CA 1
ATOM 738 C C . ALA A 1 101 ? 3.724 6.599 -4.584 1.00 97.25 101 ALA A C 1
ATOM 740 O O . ALA A 1 101 ? 3.852 7.570 -5.322 1.00 97.25 1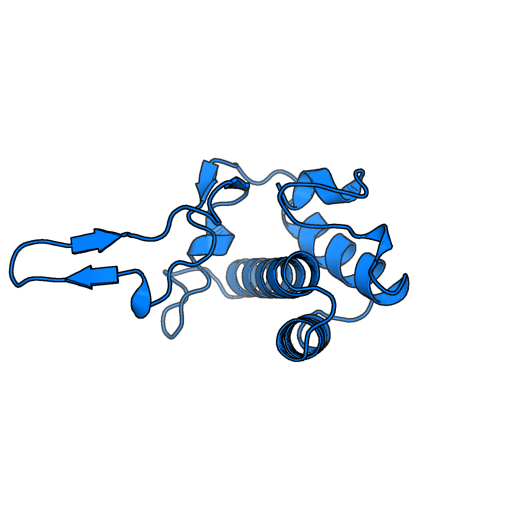01 ALA A O 1
ATOM 741 N N . ALA A 1 102 ? 2.970 5.552 -4.919 1.00 97.19 102 ALA A N 1
ATOM 742 C CA . ALA A 1 102 ? 2.281 5.461 -6.199 1.00 97.19 102 ALA A CA 1
ATOM 743 C C . ALA A 1 102 ? 0.989 6.292 -6.243 1.00 97.19 102 ALA A C 1
ATOM 745 O O . ALA A 1 102 ? 0.667 6.861 -7.283 1.00 97.19 102 ALA A O 1
ATOM 746 N N . VAL A 1 103 ? 0.237 6.358 -5.140 1.00 94.88 103 VAL A N 1
ATOM 747 C CA . VAL A 1 103 ? -1.065 7.046 -5.089 1.00 94.88 103 VAL A CA 1
ATOM 748 C C . VAL A 1 103 ? -0.919 8.563 -4.971 1.00 94.88 103 VAL A C 1
ATOM 750 O O . VAL A 1 103 ? -1.744 9.290 -5.515 1.00 94.88 103 VAL A O 1
ATOM 753 N N . CYS A 1 104 ? 0.147 9.035 -4.318 1.00 94.12 104 CYS A N 1
ATOM 754 C CA . CYS A 1 104 ? 0.472 10.455 -4.168 1.00 94.12 104 CYS A CA 1
ATOM 755 C C . CYS A 1 104 ? 1.519 10.932 -5.185 1.00 94.12 104 CYS A C 1
ATOM 757 O O . CYS A 1 104 ? 2.148 11.966 -4.967 1.00 94.12 104 CYS A O 1
ATOM 759 N N . TRP A 1 105 ? 1.784 10.157 -6.246 1.00 96.50 105 TRP A N 1
ATOM 760 C CA . TRP A 1 105 ? 2.900 10.451 -7.142 1.00 96.50 105 TRP A CA 1
ATOM 761 C C . TRP A 1 105 ? 2.856 11.896 -7.667 1.00 96.50 105 TRP A C 1
ATOM 763 O O . TRP A 1 105 ? 1.782 12.402 -7.987 1.00 96.50 105 TRP A O 1
ATOM 773 N N . ASP A 1 106 ? 4.046 12.501 -7.796 1.00 88.50 106 ASP A N 1
ATOM 774 C CA . ASP A 1 106 ? 4.302 13.908 -8.163 1.00 88.50 106 ASP A CA 1
ATOM 775 C C . ASP A 1 106 ? 4.303 14.920 -6.992 1.00 88.50 106 ASP A C 1
ATOM 777 O O . ASP A 1 106 ? 4.309 16.131 -7.215 1.00 88.50 106 ASP A O 1
ATOM 781 N N . ASP A 1 107 ? 4.385 14.449 -5.736 1.00 94.38 107 ASP A N 1
ATOM 782 C CA . ASP A 1 107 ? 4.655 15.294 -4.561 1.00 94.38 107 ASP A CA 1
ATOM 783 C C . ASP A 1 107 ? 5.897 14.871 -3.730 1.00 94.38 107 ASP A C 1
ATOM 785 O O . ASP A 1 107 ? 6.474 13.788 -3.890 1.00 94.38 107 ASP A O 1
ATOM 789 N N . ASP A 1 108 ? 6.334 15.756 -2.822 1.00 96.69 108 ASP A N 1
ATOM 790 C CA . ASP A 1 108 ? 7.490 15.522 -1.937 1.00 96.69 108 ASP A CA 1
ATOM 791 C C . ASP A 1 108 ? 7.290 14.308 -1.011 1.00 96.69 108 ASP A C 1
ATOM 793 O O . ASP A 1 108 ? 8.254 13.644 -0.608 1.00 96.69 108 ASP A O 1
ATOM 797 N N . TYR A 1 109 ? 6.039 14.014 -0.653 1.00 94.81 109 TYR A N 1
ATOM 798 C CA . TYR A 1 109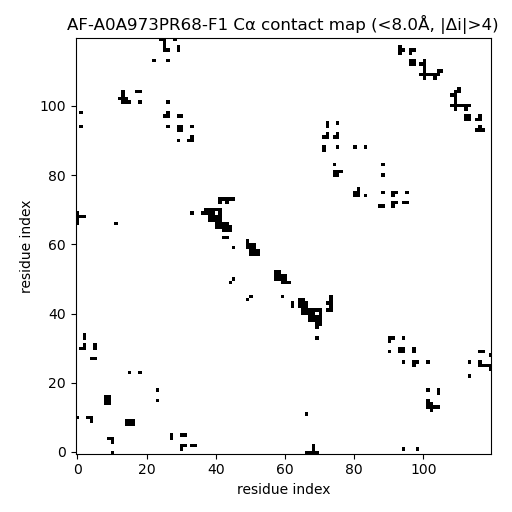 ? 5.698 12.897 0.211 1.00 94.81 109 TYR A CA 1
ATOM 799 C C . TYR A 1 109 ? 5.899 11.571 -0.530 1.00 94.81 109 TYR A C 1
ATOM 801 O O . TYR A 1 109 ? 6.601 10.697 -0.020 1.00 94.81 109 TYR A O 1
ATOM 809 N N . ALA A 1 110 ? 5.418 11.448 -1.763 1.00 96.50 110 ALA A N 1
ATOM 810 C CA . ALA A 1 110 ? 5.605 10.288 -2.616 1.00 96.50 110 ALA A CA 1
ATOM 811 C C . ALA A 1 110 ? 7.083 9.988 -2.874 1.00 96.50 110 ALA A C 1
ATOM 813 O O . ALA A 1 110 ? 7.501 8.830 -2.787 1.00 96.50 110 ALA A O 1
ATOM 814 N N . VAL A 1 111 ? 7.906 11.017 -3.107 1.00 96.69 111 VAL A N 1
ATOM 815 C CA . VAL A 1 111 ? 9.363 10.853 -3.259 1.00 96.69 111 VAL A CA 1
ATOM 816 C C . VAL A 1 111 ? 9.987 10.280 -1.986 1.00 96.69 111 VAL A C 1
ATOM 818 O O . VAL A 1 111 ? 10.794 9.348 -2.053 1.00 96.69 111 VAL A O 1
ATOM 821 N N . LYS A 1 112 ? 9.595 10.795 -0.814 1.00 97.56 112 LYS A N 1
ATOM 822 C CA . LYS A 1 112 ? 10.059 10.270 0.474 1.00 97.56 112 LYS A CA 1
ATOM 823 C C . LYS A 1 112 ? 9.635 8.813 0.667 1.00 97.56 112 LYS A C 1
ATOM 825 O O . LYS A 1 112 ? 10.469 7.995 1.047 1.00 97.56 112 LYS A O 1
ATOM 830 N N . ARG A 1 113 ? 8.374 8.476 0.381 1.00 97.62 113 ARG A N 1
ATOM 831 C CA . ARG A 1 113 ? 7.858 7.106 0.515 1.00 97.62 113 ARG A CA 1
ATOM 832 C C . ARG A 1 113 ? 8.566 6.141 -0.427 1.00 97.62 113 ARG A C 1
ATOM 834 O O . ARG A 1 113 ? 8.990 5.075 0.011 1.00 97.62 113 ARG A O 1
ATOM 841 N N . LEU A 1 114 ? 8.820 6.539 -1.675 1.00 97.94 114 LEU A N 1
ATOM 842 C CA . LEU A 1 114 ? 9.566 5.713 -2.627 1.00 97.94 114 LEU A CA 1
ATOM 843 C C . LEU A 1 114 ? 11.006 5.440 -2.165 1.00 97.94 114 LEU A C 1
ATOM 845 O O . LEU A 1 114 ? 11.533 4.355 -2.407 1.00 97.94 114 LEU A O 1
ATOM 849 N N . ALA A 1 115 ? 11.644 6.395 -1.482 1.00 97.31 115 ALA A N 1
ATOM 850 C CA . ALA A 1 115 ? 12.987 6.212 -0.932 1.00 97.31 115 ALA A CA 1
ATOM 851 C C . ALA A 1 115 ? 13.043 5.160 0.194 1.00 97.31 115 ALA A C 1
ATOM 853 O O . ALA A 1 115 ? 14.103 4.582 0.436 1.00 97.31 115 ALA A O 1
ATOM 854 N N . GLU A 1 116 ? 11.919 4.889 0.862 1.00 97.31 116 GLU A N 1
ATOM 855 C CA . GLU A 1 116 ? 11.801 3.829 1.868 1.00 97.31 116 GLU A CA 1
ATOM 856 C C . GLU A 1 116 ? 11.590 2.440 1.240 1.00 97.31 116 GLU A C 1
ATOM 858 O O . GLU A 1 116 ? 11.855 1.421 1.886 1.00 97.31 116 GLU A O 1
ATOM 863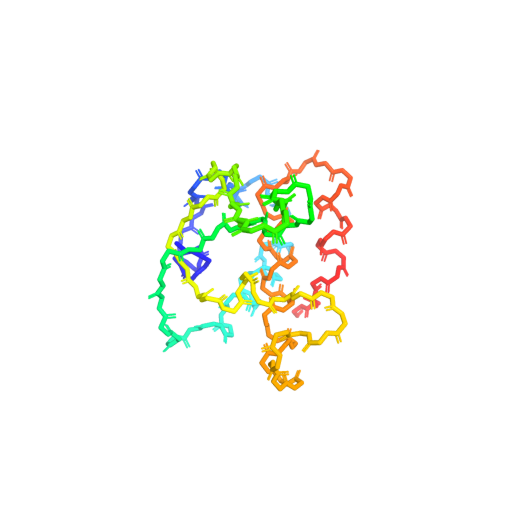 N N . VAL A 1 117 ? 11.155 2.378 -0.024 1.00 98.00 117 VAL A N 1
ATOM 864 C CA . VAL A 1 117 ? 11.005 1.126 -0.774 1.00 98.00 117 VAL A CA 1
ATOM 865 C C . VAL A 1 117 ? 12.372 0.651 -1.266 1.00 98.00 117 VAL A C 1
ATOM 867 O O . VAL A 1 117 ? 13.117 1.381 -1.928 1.00 98.00 117 VAL A O 1
ATOM 870 N N . ARG A 1 118 ? 12.704 -0.607 -0.963 1.00 97.69 118 ARG A N 1
ATOM 871 C CA . ARG A 1 118 ? 13.967 -1.234 -1.368 1.00 97.69 118 ARG A CA 1
ATOM 872 C C . ARG A 1 118 ? 14.158 -1.189 -2.881 1.00 97.69 118 ARG A C 1
ATOM 874 O O . ARG A 1 118 ? 13.226 -1.399 -3.654 1.00 97.69 118 ARG A O 1
ATOM 881 N N . ALA A 1 119 ? 15.408 -0.970 -3.277 1.00 94.12 119 ALA A N 1
ATOM 882 C CA . ALA A 1 119 ? 15.842 -1.144 -4.654 1.00 94.12 119 ALA A CA 1
ATOM 883 C C . ALA A 1 119 ? 15.695 -2.610 -5.107 1.00 94.12 119 ALA A C 1
ATOM 885 O O . ALA A 1 119 ? 15.698 -3.524 -4.275 1.00 94.12 119 ALA A O 1
ATOM 886 N N . VAL A 1 120 ? 15.578 -2.796 -6.425 1.00 90.81 120 VAL A N 1
ATOM 887 C CA . VAL A 1 120 ? 15.489 -4.096 -7.114 1.00 90.81 120 VAL A CA 1
ATOM 888 C C . VAL A 1 120 ? 16.821 -4.434 -7.762 1.00 90.81 120 VAL A C 1
ATOM 890 O O . VAL A 1 120 ? 17.445 -3.500 -8.313 1.00 90.81 120 VAL A O 1
#

Mean predicted aligned error: 3.09 Å

Nearest PDB structures (foldseek):
  3dxq-assembly2_B  TM=5.031E-01  e=1.123E-01  Mesorhizobium loti
  3dxq-assembly1_A  TM=4.483E-01  e=5.706E-02  Mesorhizobium loti
  3mes-assembly1_B  TM=5.742E-01  e=6.450E-01  Cryptosporidium parvum Iowa II
  3mes-assembly1_A  TM=5.378E-01  e=5.762E-01  Cryptosporidium parvum Iowa II
  2pul-assembly1_B  TM=3.482E-01  e=4.108E-01  Bacillus subtilis

Foldseek 3Di:
DLQVLLPDQDDLQFHVVLPDPQLSVLLSVLSVLQPPADKDKEQLDQDPVQWDDDPPDIDGDDSSRIDIDHHLLNQLDPDCSVVDDPVSNVSNLLNNLSVQLRNVPPDPSSVVSSVVRDGD

Solvent-accessible surface area (backbone atoms only — not comparable to full-atom values): 6860 Å² total; per-residue (Å²): 75,64,66,53,49,66,78,42,58,59,56,100,76,28,48,50,81,80,46,56,71,67,58,45,52,26,32,38,59,32,26,56,76,53,66,91,60,73,68,40,82,33,51,69,66,84,45,78,91,29,49,46,74,60,101,86,49,77,46,81,53,80,64,86,60,41,47,55,30,53,57,52,58,62,33,65,42,80,96,60,31,78,70,50,52,76,68,57,40,51,47,26,47,32,28,40,29,26,45,51,17,43,53,44,57,96,42,76,63,13,55,54,27,43,71,69,30,64,83,125

Radius of gyration: 14.44 Å; Cα contacts (8 Å, |Δi|>4): 170; chains: 1; bounding box: 34×31×43 Å

pLDDT: mean 94.89, std 3.94, range [77.5, 98.62]

Sequence (120 aa):
SSTDLLHAETGTRIDLGAMPPEGVARCRAAWARLSGRRTCVVHGDPNPGNVRMTGDQVALIDWDESHVDVPDLDLVLPDNAAGLDGGAHDIAAQASAAWEAAVCWDDDYAVKRLAEVRAV

Secondary structure (DSSP, 8-state):
-TTGGGT-SEETTEEGGGS-HHHHHHHHHHHHTTTTPPPEEE-S---TTTEEE-SS-EEE--GGG-EEE-THHHH--TTTGGG--HHHHHHHHHHHHHHHHHHTTTSHHHHHHHHHSPP-